Protein AF-A0A9W5AZI8-F1 (afdb_monomer)

pLDDT: mean 74.37, std 13.82, range [39.97, 93.38]

Foldseek 3Di:
DDPPDPQQQPWDWDAPDPFKIWIAHSVRHTQWIWGDDPQKIWIQGPQAKIWIWHDPPPPDIDIDIDDHDDPDPDPDPDPPPPDPPDPPDDPCVVVVVVVVVVVVVVVVVVVVVVVVVVVVVVVVVVVVD

Mean predicted aligned error: 20.24 Å

Secondary structure (DSSP, 8-state):
--------PPPEEEEEETTEEEEE-TTS-EEEEEEEETTEEEEEETTS-EEEEEE-SSS-EEEEEEPPPP-PPP----PPPP----------HHHHHHHHHHHHHHHHHHHHHHHHHHHHHHHHHHTT-

Radius of gyration: 36.78 Å; Cα contacts (8 Å, |Δi|>4): 132; chains: 1; bounding box: 82×57×98 Å

Sequence (129 aa):
MGEVMPLVRRPKRVKTGPNSYQNYNSKGQQTSTTLKINGGTYTAKRNGGVKQTYNLGNGYSSVTETKPPRKMPKPKKFKPPKTVRLSKGGKSGDADLLALIAWIFAALFFVVRGLFLGLAYVIRKIAKK

Solvent-accessible surface area (backbone atoms only — not comparable to full-atom values): 7804 Å² total; per-residue (Å²): 136,84,81,76,70,79,76,78,42,64,66,42,78,44,79,78,49,101,48,28,34,39,33,24,40,47,82,71,45,73,48,33,37,38,38,55,55,96,76,24,41,37,34,40,35,69,83,52,28,41,37,38,38,33,65,70,87,76,86,48,67,53,72,50,69,46,74,37,80,74,76,74,78,74,80,68,81,79,70,80,73,80,82,74,81,74,75,92,76,75,84,58,66,68,62,54,51,52,52,52,53,52,50,52,55,54,53,52,50,52,52,52,51,50,50,52,52,51,51,52,49,51,53,55,56,57,77,73,109

Structure (mmCIF, N/CA/C/O backbone):
data_AF-A0A9W5AZI8-F1
#
_entry.id   AF-A0A9W5AZI8-F1
#
loop_
_atom_site.group_PDB
_atom_site.id
_atom_site.type_symbol
_atom_site.label_atom_id
_atom_site.label_alt_id
_atom_site.label_comp_id
_atom_site.label_asym_id
_atom_site.label_entity_id
_atom_site.label_seq_id
_atom_site.pdbx_PDB_ins_code
_atom_site.Cartn_x
_atom_site.Cartn_y
_atom_site.Cartn_z
_atom_site.occupancy
_atom_site.B_iso_or_equiv
_atom_site.auth_seq_id
_atom_site.auth_comp_id
_atom_site.auth_asym_id
_atom_site.auth_atom_id
_atom_site.pdbx_PDB_model_num
ATOM 1 N N . MET A 1 1 ? 4.748 23.615 -48.171 1.00 39.97 1 MET A N 1
ATOM 2 C CA . MET A 1 1 ? 4.966 22.285 -47.565 1.00 39.97 1 MET A CA 1
ATOM 3 C C . MET A 1 1 ? 5.790 22.492 -46.305 1.00 39.97 1 MET A C 1
ATOM 5 O O . MET A 1 1 ? 6.978 22.750 -46.407 1.00 39.97 1 MET A O 1
ATOM 9 N N . GLY A 1 2 ? 5.141 22.544 -45.139 1.00 44.56 2 GLY A N 1
ATOM 10 C CA . GLY A 1 2 ? 5.831 22.706 -43.859 1.00 44.56 2 GLY A CA 1
ATOM 11 C C . GLY A 1 2 ? 6.190 21.333 -43.319 1.00 44.56 2 GLY A C 1
ATOM 12 O O . GLY A 1 2 ? 5.317 20.628 -42.818 1.00 44.56 2 GLY A O 1
ATOM 13 N N . GLU A 1 3 ? 7.445 20.933 -43.476 1.00 44.97 3 GLU A N 1
ATOM 14 C CA . GLU A 1 3 ? 7.955 19.697 -42.899 1.00 44.97 3 GLU A CA 1
ATOM 15 C C . GLU A 1 3 ? 8.010 19.877 -41.375 1.00 44.97 3 GLU A C 1
ATOM 17 O O . GLU A 1 3 ? 8.887 20.546 -40.827 1.00 44.97 3 GLU A O 1
ATOM 22 N N . VAL A 1 4 ? 7.006 19.347 -40.671 1.00 53.22 4 VAL A N 1
ATOM 23 C CA . VAL A 1 4 ? 7.021 19.271 -39.209 1.00 53.22 4 VAL A CA 1
ATOM 24 C C . VAL A 1 4 ? 8.075 18.233 -38.855 1.00 53.22 4 VAL A C 1
ATOM 26 O O . VAL A 1 4 ? 7.773 17.045 -38.749 1.00 53.22 4 VAL A O 1
ATOM 29 N N . MET A 1 5 ? 9.329 18.670 -38.715 1.00 55.22 5 MET A N 1
ATOM 30 C CA . MET A 1 5 ? 10.386 17.827 -38.171 1.00 55.22 5 MET A CA 1
ATOM 31 C C . MET A 1 5 ? 9.848 17.196 -36.881 1.00 55.22 5 MET A C 1
ATOM 33 O O . MET A 1 5 ? 9.424 17.939 -35.983 1.00 55.22 5 MET A O 1
ATOM 37 N N . PRO A 1 6 ? 9.807 15.855 -36.755 1.00 56.03 6 PRO A N 1
ATOM 38 C CA . PRO A 1 6 ? 9.409 15.243 -35.506 1.00 56.03 6 PRO A CA 1
ATOM 39 C C . PRO A 1 6 ? 10.417 15.724 -34.473 1.00 56.03 6 PRO A C 1
ATOM 41 O O . PRO A 1 6 ? 11.594 15.378 -34.530 1.00 56.03 6 PRO A O 1
ATOM 44 N N . LEU A 1 7 ? 9.972 16.582 -33.557 1.00 58.62 7 LEU A N 1
ATOM 45 C CA . LEU A 1 7 ? 10.788 17.057 -32.456 1.00 58.62 7 LEU A CA 1
ATOM 46 C C . LEU A 1 7 ? 11.103 15.829 -31.597 1.00 58.62 7 LEU A C 1
ATOM 48 O O . LEU A 1 7 ? 10.339 15.474 -30.698 1.00 58.62 7 LEU A O 1
ATOM 52 N N . VAL A 1 8 ? 12.200 15.137 -31.915 1.00 52.44 8 VAL A N 1
ATOM 53 C CA . VAL A 1 8 ? 12.732 14.020 -31.139 1.00 52.44 8 VAL A CA 1
ATOM 54 C C . VAL A 1 8 ? 13.229 14.631 -29.838 1.00 52.44 8 VAL A C 1
ATOM 56 O O . VAL A 1 8 ? 14.397 14.989 -29.688 1.00 52.44 8 VAL A O 1
ATOM 59 N N . ARG A 1 9 ? 12.316 14.841 -28.886 1.00 65.19 9 ARG A N 1
ATOM 60 C CA . ARG A 1 9 ? 12.695 15.343 -27.570 1.00 65.19 9 ARG A CA 1
ATOM 61 C C . ARG A 1 9 ? 13.600 14.277 -26.968 1.00 65.19 9 ARG A C 1
ATOM 63 O O . ARG A 1 9 ? 13.283 13.094 -27.000 1.00 65.19 9 ARG A O 1
ATOM 70 N N . ARG A 1 10 ? 14.766 14.651 -26.459 1.00 76.38 10 ARG A N 1
ATOM 71 C CA . ARG A 1 10 ? 15.602 13.699 -25.719 1.00 76.38 10 ARG A CA 1
ATOM 72 C C . ARG A 1 10 ? 14.923 13.385 -24.381 1.00 76.38 10 ARG A C 1
ATOM 74 O O . ARG A 1 10 ? 14.168 14.228 -23.884 1.00 76.38 10 ARG A O 1
ATOM 81 N N . PRO A 1 11 ? 15.160 12.202 -23.785 1.00 82.75 11 PRO A N 1
ATOM 82 C CA . PRO A 1 11 ? 14.767 11.960 -22.405 1.00 82.75 11 PRO A CA 1
ATOM 83 C C . PRO A 1 11 ? 15.252 13.117 -21.527 1.00 82.75 11 PRO A C 1
ATOM 85 O O . PRO A 1 11 ? 16.416 13.511 -21.600 1.00 82.75 11 PRO A O 1
ATOM 88 N N . LYS A 1 12 ? 14.347 13.698 -20.740 1.00 86.06 12 LYS A N 1
ATOM 89 C CA . LYS A 1 12 ? 14.626 14.891 -19.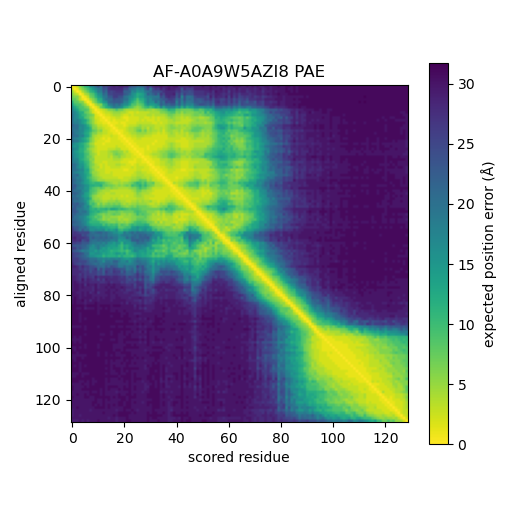934 1.00 86.06 12 LYS A CA 1
ATOM 90 C C . LYS A 1 12 ? 14.477 14.547 -18.465 1.00 86.06 12 LYS A C 1
ATOM 92 O O . LYS A 1 12 ? 13.498 13.920 -18.068 1.00 86.06 12 LYS A O 1
ATOM 97 N N . ARG A 1 13 ? 15.423 15.000 -17.651 1.00 88.38 13 ARG A N 1
ATOM 98 C CA . ARG A 1 13 ? 15.329 14.951 -16.193 1.00 88.38 13 ARG A CA 1
ATOM 99 C C . ARG A 1 13 ? 15.115 16.364 -15.671 1.00 88.38 13 ARG A C 1
ATOM 101 O O . ARG A 1 13 ? 15.870 17.269 -16.007 1.00 88.38 13 ARG A O 1
ATOM 108 N N . VAL A 1 14 ? 14.071 16.547 -14.875 1.00 88.88 14 VAL A N 1
ATOM 109 C CA . VAL A 1 14 ? 13.687 17.832 -14.286 1.00 88.88 14 VAL A CA 1
ATOM 110 C C . VAL A 1 14 ? 13.823 17.718 -12.777 1.00 88.88 14 VAL A C 1
ATOM 112 O O . VAL A 1 14 ? 13.334 16.757 -12.188 1.00 88.88 14 VAL A O 1
ATOM 115 N N . LYS A 1 15 ? 14.508 18.672 -12.147 1.00 89.56 15 LYS A N 1
ATOM 116 C CA . LYS A 1 15 ? 14.582 18.765 -10.687 1.00 89.56 15 LYS A CA 1
ATOM 117 C C . LYS A 1 15 ? 13.275 19.372 -10.174 1.00 89.56 15 LYS A C 1
ATOM 119 O O . LYS A 1 15 ? 12.883 20.436 -10.634 1.00 89.56 15 LYS A O 1
ATOM 124 N N . THR A 1 16 ? 12.609 18.691 -9.249 1.00 87.75 16 THR A N 1
ATOM 125 C CA . THR A 1 16 ? 11.317 19.109 -8.671 1.00 87.75 16 THR A CA 1
ATOM 126 C C . THR A 1 16 ? 11.404 19.453 -7.189 1.00 87.75 16 THR A C 1
ATOM 128 O O . THR A 1 16 ? 10.441 19.934 -6.611 1.00 87.75 16 THR A O 1
ATOM 131 N N . GLY A 1 17 ? 12.555 19.216 -6.563 1.00 87.12 17 GLY A N 1
ATOM 132 C CA . GLY A 1 17 ? 12.829 19.600 -5.184 1.00 87.12 17 GLY A CA 1
ATOM 133 C C . GLY A 1 17 ? 14.308 19.417 -4.847 1.00 87.12 17 GLY A C 1
ATOM 134 O O . GLY A 1 17 ? 15.075 18.981 -5.712 1.00 87.12 17 GLY A O 1
ATOM 135 N N . PRO A 1 18 ? 14.726 19.701 -3.600 1.00 85.81 18 PRO A N 1
ATOM 136 C CA . PRO A 1 18 ? 16.126 19.620 -3.176 1.00 85.81 18 PRO A CA 1
ATOM 137 C C . PRO A 1 18 ? 16.779 18.285 -3.553 1.00 85.81 18 PRO A C 1
ATOM 139 O O . PRO A 1 18 ? 17.860 18.269 -4.140 1.00 85.81 18 PRO A O 1
ATOM 142 N N . ASN A 1 19 ? 16.038 17.190 -3.356 1.00 87.12 19 ASN A N 1
ATOM 143 C CA . ASN A 1 19 ? 16.466 15.819 -3.620 1.00 87.12 19 ASN A CA 1
ATOM 144 C C . ASN A 1 19 ? 15.494 15.032 -4.515 1.00 87.12 19 ASN A C 1
ATOM 146 O O . ASN A 1 19 ? 15.511 13.801 -4.512 1.00 87.12 19 ASN A O 1
ATOM 150 N N . SER A 1 20 ? 14.633 15.726 -5.262 1.00 88.62 20 SER A N 1
ATOM 151 C CA . SER A 1 20 ? 13.574 15.116 -6.071 1.00 88.62 20 SER A CA 1
ATOM 152 C C . SER A 1 20 ? 13.763 15.435 -7.549 1.00 88.62 20 SER A C 1
ATOM 154 O O . SER A 1 20 ? 14.044 16.580 -7.915 1.00 88.62 20 SER A O 1
ATOM 156 N N . TYR A 1 21 ? 13.609 14.423 -8.399 1.00 90.56 21 TYR A N 1
ATOM 157 C CA . TYR A 1 21 ? 13.670 14.563 -9.849 1.00 90.56 21 TYR A CA 1
ATOM 158 C C . TYR A 1 21 ? 12.550 13.782 -10.518 1.00 90.56 21 TYR A C 1
ATOM 160 O O . TYR A 1 21 ? 12.226 12.667 -10.117 1.00 90.56 21 TYR A O 1
ATOM 168 N N . GLN A 1 22 ? 12.029 14.332 -11.603 1.00 91.44 22 GLN A N 1
ATOM 169 C CA . GLN A 1 22 ? 11.122 13.657 -12.515 1.00 91.44 22 GLN A CA 1
ATOM 170 C C . GLN A 1 22 ? 11.845 13.368 -13.827 1.00 91.44 22 GLN A C 1
ATOM 172 O O . GLN A 1 22 ? 12.488 14.244 -14.408 1.00 91.44 22 GLN A O 1
ATOM 177 N N . ASN A 1 23 ? 11.737 12.132 -14.299 1.00 89.44 23 ASN A N 1
ATOM 178 C CA . ASN A 1 23 ? 12.290 11.698 -15.573 1.00 89.44 23 ASN A CA 1
ATOM 179 C C . ASN A 1 23 ? 11.170 11.595 -16.603 1.00 89.44 23 ASN A C 1
ATOM 181 O O . ASN A 1 23 ? 10.096 11.065 -16.315 1.00 89.44 23 ASN A O 1
ATOM 185 N N . TYR A 1 24 ? 11.449 12.062 -17.811 1.00 86.69 24 TYR A N 1
ATOM 186 C CA . TYR A 1 24 ? 10.528 12.107 -18.934 1.00 86.69 24 TYR A CA 1
ATOM 187 C C . TYR A 1 24 ? 11.133 11.374 -20.129 1.00 86.69 24 TYR A C 1
ATOM 189 O O . TYR A 1 24 ? 12.339 11.449 -20.364 1.00 86.69 24 TYR A O 1
ATOM 197 N N . ASN A 1 25 ? 10.303 10.665 -20.893 1.00 87.19 25 ASN A N 1
ATOM 198 C CA . ASN A 1 25 ? 10.726 10.052 -22.151 1.00 87.19 25 ASN A CA 1
ATOM 199 C C . ASN A 1 25 ? 10.804 11.085 -23.287 1.00 87.19 25 ASN A C 1
ATOM 201 O O . ASN A 1 25 ? 10.445 12.253 -23.133 1.00 87.19 25 ASN A O 1
ATOM 205 N N . SER A 1 26 ? 11.209 10.616 -24.465 1.00 84.25 26 SER A N 1
ATOM 206 C CA . SER A 1 26 ? 11.273 11.419 -25.687 1.00 84.25 26 SER A CA 1
ATOM 207 C C . SER A 1 26 ? 9.927 11.927 -26.207 1.00 84.25 26 SER A C 1
ATOM 209 O O . SER A 1 26 ? 9.871 12.760 -27.105 1.00 84.25 26 SER A O 1
ATOM 211 N N . LYS A 1 27 ? 8.822 11.457 -25.626 1.00 82.12 27 LYS A N 1
ATOM 212 C CA . LYS A 1 27 ? 7.459 11.916 -25.916 1.00 82.12 27 LYS A CA 1
ATOM 213 C C . LYS A 1 27 ? 6.962 12.932 -24.880 1.00 82.12 27 LYS A C 1
ATOM 215 O O . LYS A 1 27 ? 5.794 13.296 -24.899 1.00 82.12 27 LYS A O 1
ATOM 220 N N . GLY A 1 28 ? 7.819 13.367 -23.948 1.00 76.94 28 GLY A N 1
ATOM 221 C CA . GLY A 1 28 ? 7.450 14.286 -22.867 1.00 76.94 28 GLY A CA 1
ATOM 222 C C . GLY A 1 28 ? 6.561 13.662 -21.788 1.00 76.94 28 GLY A C 1
ATOM 223 O O . GLY A 1 28 ? 6.001 14.378 -20.968 1.00 76.94 28 GLY A O 1
ATOM 224 N N . GLN A 1 29 ? 6.421 12.337 -21.761 1.00 84.69 29 GLN A N 1
ATOM 225 C CA . GLN A 1 29 ? 5.657 11.638 -20.734 1.00 84.69 29 GLN A CA 1
ATOM 226 C C . GLN A 1 29 ? 6.561 11.326 -19.545 1.00 84.69 29 GLN A C 1
ATOM 228 O O . GLN A 1 29 ? 7.639 10.755 -19.721 1.00 84.69 29 GLN A O 1
ATOM 233 N N . GLN A 1 30 ? 6.101 11.639 -18.334 1.00 85.88 30 GLN A N 1
ATOM 234 C CA . GLN A 1 30 ? 6.798 11.250 -17.110 1.00 85.88 30 GLN A CA 1
ATOM 235 C C . GLN A 1 30 ? 6.895 9.720 -17.039 1.00 85.88 30 GLN A C 1
ATOM 237 O O . GLN A 1 30 ? 5.896 9.024 -17.225 1.00 85.88 30 GLN A O 1
ATOM 242 N N . THR A 1 31 ? 8.092 9.192 -16.795 1.00 85.06 31 THR A N 1
ATOM 243 C CA . THR A 1 31 ? 8.375 7.752 -16.688 1.00 85.06 31 THR A CA 1
ATOM 244 C C . THR A 1 31 ? 8.649 7.330 -15.255 1.00 85.06 31 THR A C 1
ATOM 246 O O . THR A 1 31 ? 8.295 6.217 -14.861 1.00 85.06 31 THR A O 1
ATOM 249 N N . SER A 1 32 ? 9.274 8.200 -14.464 1.00 87.38 32 SER A N 1
ATOM 250 C CA . SER A 1 32 ? 9.594 7.928 -13.067 1.00 87.38 32 SER A CA 1
ATOM 251 C C . SER A 1 32 ? 9.852 9.204 -12.278 1.00 87.38 32 SER A C 1
ATOM 253 O O . SER A 1 32 ? 10.192 10.241 -12.848 1.00 87.38 32 SER A O 1
ATOM 255 N N . THR A 1 33 ? 9.731 9.098 -10.963 1.00 89.38 33 THR A N 1
ATOM 256 C CA . THR A 1 33 ? 10.155 10.115 -10.003 1.00 89.38 33 THR A CA 1
ATOM 257 C C . THR A 1 33 ? 11.193 9.496 -9.084 1.00 89.38 33 THR A C 1
ATOM 259 O O . THR A 1 33 ? 10.968 8.415 -8.545 1.00 89.38 33 THR A O 1
ATOM 262 N N . THR A 1 34 ? 12.328 10.162 -8.907 1.00 89.56 34 THR A N 1
ATOM 263 C CA . THR A 1 34 ? 13.388 9.752 -7.983 1.00 89.56 34 THR A CA 1
ATOM 264 C C . THR A 1 34 ? 13.480 10.728 -6.825 1.00 89.56 34 THR A C 1
ATOM 266 O O . THR A 1 34 ? 13.505 11.934 -7.059 1.00 89.56 34 THR A O 1
ATOM 269 N N . LEU A 1 35 ? 13.599 10.219 -5.607 1.00 88.25 35 LEU A N 1
ATOM 270 C CA . LEU A 1 35 ? 13.700 10.982 -4.373 1.00 88.25 35 LEU A CA 1
ATOM 271 C C . LEU A 1 35 ? 14.865 10.439 -3.543 1.00 88.25 35 LEU A C 1
ATOM 273 O O . LEU A 1 35 ? 14.926 9.238 -3.290 1.00 88.25 35 LEU A O 1
ATOM 277 N N . LYS A 1 36 ? 15.801 11.299 -3.138 1.00 86.12 36 LYS A N 1
ATOM 278 C CA . LYS A 1 36 ? 16.921 10.921 -2.265 1.00 86.12 36 LYS A CA 1
ATOM 279 C C . LYS A 1 36 ? 16.663 11.376 -0.828 1.00 86.12 36 LYS A C 1
ATOM 281 O O . LYS A 1 36 ? 16.555 12.573 -0.579 1.00 86.12 36 LYS A O 1
ATOM 286 N N . ILE A 1 37 ? 16.548 10.435 0.105 1.00 82.06 37 ILE A N 1
ATOM 287 C CA . ILE A 1 37 ? 16.290 10.698 1.532 1.00 82.06 37 ILE A CA 1
ATOM 288 C C . ILE A 1 37 ? 17.112 9.706 2.362 1.00 82.06 37 ILE A C 1
ATOM 290 O O . ILE A 1 37 ? 17.160 8.528 2.019 1.00 82.06 37 ILE A O 1
ATOM 294 N N . ASN A 1 38 ? 17.747 10.180 3.442 1.00 79.25 38 ASN A N 1
ATOM 295 C CA . ASN A 1 38 ? 18.470 9.365 4.434 1.00 79.25 38 ASN A CA 1
ATOM 296 C C . ASN A 1 38 ? 19.479 8.370 3.822 1.00 79.25 38 ASN A C 1
ATOM 298 O O . ASN A 1 38 ? 19.490 7.194 4.167 1.00 79.25 38 ASN A O 1
ATOM 302 N N . GLY A 1 39 ? 20.282 8.813 2.845 1.00 76.31 39 GLY A N 1
ATOM 303 C CA . GLY A 1 39 ? 21.262 7.953 2.157 1.00 76.31 39 GLY A CA 1
ATOM 304 C C . GLY A 1 39 ? 20.662 6.926 1.182 1.00 76.31 39 GLY A C 1
ATOM 305 O O . GLY A 1 39 ? 21.402 6.207 0.510 1.00 76.31 39 GLY A O 1
ATOM 306 N N . GLY A 1 40 ? 19.332 6.879 1.057 1.00 80.44 40 GLY A N 1
ATOM 307 C CA . GLY A 1 40 ? 18.596 6.043 0.116 1.00 80.44 40 GLY A CA 1
ATOM 308 C C . GLY A 1 40 ? 18.096 6.805 -1.113 1.00 80.44 40 GLY A C 1
ATOM 309 O O . GLY A 1 40 ? 17.851 8.011 -1.081 1.00 80.44 40 GLY A O 1
ATOM 310 N N . THR A 1 41 ? 17.920 6.084 -2.217 1.00 86.19 41 THR A N 1
ATOM 311 C CA . THR A 1 41 ? 17.286 6.539 -3.456 1.00 86.19 41 THR A CA 1
ATOM 312 C C . THR A 1 41 ? 15.986 5.773 -3.669 1.00 86.19 41 THR A C 1
ATOM 314 O O . THR A 1 41 ? 15.983 4.565 -3.878 1.00 86.19 41 THR A O 1
ATOM 317 N N . TYR A 1 42 ? 14.872 6.491 -3.668 1.00 83.50 42 TYR A N 1
ATOM 318 C CA . TYR A 1 42 ? 13.534 5.976 -3.919 1.00 83.50 42 TYR A CA 1
ATOM 319 C C . TYR A 1 42 ? 13.135 6.332 -5.347 1.00 83.50 42 TYR A C 1
ATOM 321 O O . TYR A 1 42 ? 13.121 7.501 -5.709 1.00 83.50 42 TYR A O 1
ATOM 329 N N . THR A 1 43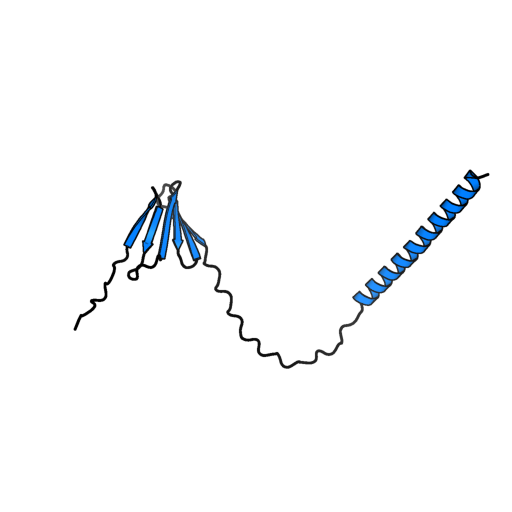 ? 12.807 5.347 -6.172 1.00 85.00 43 THR A N 1
ATOM 330 C CA . THR A 1 43 ? 12.395 5.529 -7.567 1.00 85.00 43 THR 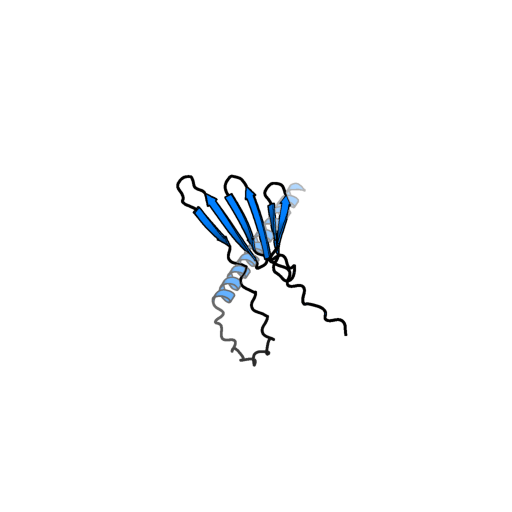A CA 1
ATOM 331 C C . THR A 1 43 ? 10.994 4.974 -7.761 1.00 85.00 43 THR A C 1
ATOM 333 O O . THR A 1 43 ? 10.805 3.762 -7.812 1.00 85.00 43 THR A O 1
ATOM 336 N N . ALA A 1 44 ? 10.006 5.848 -7.919 1.00 82.25 44 ALA A N 1
ATOM 337 C CA . ALA A 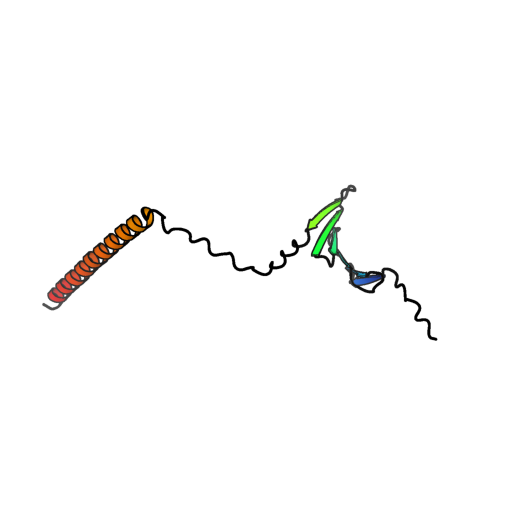1 44 ? 8.651 5.471 -8.298 1.00 82.25 44 ALA A CA 1
ATOM 338 C C . ALA A 1 44 ? 8.526 5.489 -9.826 1.00 82.25 44 ALA A C 1
ATOM 340 O O . ALA A 1 44 ? 8.628 6.544 -10.451 1.00 82.25 44 ALA A O 1
ATOM 341 N N . LYS A 1 45 ? 8.320 4.330 -10.455 1.00 83.00 45 LYS A N 1
ATOM 342 C CA . LYS A 1 45 ? 8.035 4.223 -11.893 1.00 83.00 45 LYS A CA 1
ATOM 343 C C . LYS A 1 45 ? 6.547 4.474 -12.128 1.00 83.00 45 LYS A C 1
ATOM 345 O O . LYS A 1 45 ? 5.708 3.929 -11.418 1.00 83.00 45 LYS A O 1
ATOM 350 N N . ARG A 1 46 ? 6.202 5.197 -13.198 1.00 76.31 46 ARG A N 1
ATOM 351 C CA . ARG A 1 46 ? 4.802 5.438 -13.598 1.00 76.31 46 ARG A CA 1
ATOM 352 C C . ARG A 1 46 ? 4.014 4.143 -13.830 1.00 76.31 46 ARG A C 1
ATOM 354 O O . ARG A 1 46 ? 2.808 4.116 -13.636 1.00 76.31 46 ARG A O 1
ATOM 361 N N . ASN A 1 47 ? 4.705 3.058 -14.180 1.00 76.19 47 ASN A N 1
ATOM 362 C CA . ASN A 1 47 ? 4.106 1.737 -14.376 1.00 76.19 47 ASN A CA 1
ATOM 363 C C . ASN A 1 47 ? 3.782 0.999 -13.061 1.00 76.19 47 ASN A C 1
ATOM 365 O O . ASN A 1 47 ? 3.466 -0.183 -13.116 1.00 76.19 47 ASN A O 1
ATOM 369 N N . GLY A 1 48 ? 3.864 1.665 -11.902 1.00 66.12 48 GLY A N 1
ATOM 370 C CA . GLY A 1 48 ? 3.383 1.156 -10.613 1.00 66.12 48 GLY A CA 1
ATOM 371 C C . GLY A 1 48 ? 4.422 0.434 -9.756 1.00 66.12 48 GLY A C 1
ATOM 372 O O . GLY A 1 48 ? 4.066 -0.091 -8.711 1.00 66.12 48 GLY A O 1
ATOM 373 N N . GLY A 1 49 ? 5.689 0.388 -10.176 1.00 75.88 49 GLY A N 1
ATOM 374 C CA . GLY A 1 49 ? 6.760 -0.201 -9.370 1.00 75.88 49 GLY A CA 1
ATOM 375 C C . GLY A 1 49 ? 7.538 0.861 -8.601 1.00 75.88 49 GLY A C 1
ATOM 376 O O . GLY A 1 49 ? 7.996 1.831 -9.210 1.00 75.88 49 GLY A O 1
ATOM 377 N N . VAL A 1 50 ? 7.736 0.670 -7.297 1.00 76.75 50 VAL A N 1
ATOM 378 C CA . VAL A 1 50 ? 8.646 1.496 -6.491 1.00 76.75 50 VAL A CA 1
ATOM 379 C C . VAL A 1 50 ? 9.909 0.692 -6.204 1.00 76.75 50 VAL A C 1
ATOM 381 O O . VAL A 1 50 ? 9.843 -0.384 -5.616 1.00 76.75 50 VAL A O 1
ATOM 384 N N . LYS A 1 51 ? 11.056 1.222 -6.631 1.00 78.81 51 LYS A N 1
ATOM 385 C CA . LYS A 1 51 ? 12.389 0.692 -6.340 1.00 78.81 51 LYS A CA 1
ATOM 386 C C . LYS A 1 51 ? 13.043 1.555 -5.271 1.00 78.81 51 LYS A C 1
ATOM 388 O O . LYS A 1 51 ? 13.233 2.746 -5.495 1.00 78.81 51 LYS A O 1
ATOM 393 N N . GLN A 1 52 ? 13.405 0.972 -4.143 1.00 80.62 52 GLN A N 1
ATOM 394 C CA . GLN A 1 52 ? 14.195 1.631 -3.106 1.00 80.62 52 GLN A CA 1
ATOM 395 C C . GLN A 1 52 ? 15.620 1.097 -3.174 1.00 80.62 52 GLN A C 1
ATOM 397 O O . GLN A 1 52 ? 15.814 -0.094 -3.397 1.00 80.62 52 GLN A O 1
ATOM 402 N N . THR A 1 53 ? 16.616 1.967 -3.061 1.00 79.81 53 THR A N 1
ATOM 403 C CA . THR A 1 53 ? 18.032 1.594 -3.103 1.00 79.81 53 THR A CA 1
ATOM 404 C C . THR A 1 53 ? 18.775 2.301 -1.984 1.00 79.81 53 THR A C 1
ATOM 406 O O . THR A 1 53 ? 18.822 3.526 -1.988 1.00 79.81 53 THR A O 1
ATOM 409 N N . TYR A 1 54 ? 19.355 1.561 -1.043 1.00 74.69 54 TYR A N 1
ATOM 410 C CA . TYR A 1 54 ? 20.113 2.126 0.082 1.00 74.69 54 TYR A CA 1
ATOM 411 C C . TYR A 1 54 ? 21.578 1.733 -0.009 1.00 74.69 54 TYR A C 1
ATOM 413 O O . TYR A 1 54 ? 21.870 0.560 -0.225 1.00 74.69 54 TYR A O 1
ATOM 421 N N . ASN A 1 55 ? 22.482 2.693 0.190 1.00 68.69 55 ASN A N 1
ATOM 422 C CA . ASN A 1 55 ? 23.910 2.413 0.322 1.00 68.69 55 ASN A CA 1
ATOM 423 C C . ASN A 1 55 ? 24.227 2.046 1.777 1.00 68.69 55 ASN A C 1
ATOM 425 O O . ASN A 1 55 ? 24.059 2.873 2.667 1.00 68.69 55 ASN A O 1
ATOM 429 N N . LEU A 1 56 ? 24.710 0.825 2.009 1.00 70.88 56 LEU A N 1
ATOM 430 C CA . LEU A 1 56 ? 25.005 0.276 3.342 1.00 70.88 56 LEU A CA 1
ATOM 431 C C . LEU A 1 56 ? 26.463 0.522 3.790 1.00 70.88 56 LEU A C 1
ATOM 433 O O . LEU A 1 56 ? 27.035 -0.282 4.515 1.00 70.88 56 LEU A O 1
ATOM 437 N N . GLY A 1 57 ? 27.107 1.594 3.319 1.00 60.75 57 GLY A N 1
ATOM 438 C CA . GLY A 1 57 ? 28.476 1.969 3.718 1.00 60.75 57 GLY A CA 1
ATOM 439 C C . GLY A 1 57 ? 29.619 1.171 3.067 1.00 60.75 57 GLY A C 1
ATOM 440 O O . GLY A 1 57 ? 30.671 1.751 2.830 1.00 60.75 57 GLY A O 1
ATOM 441 N N . ASN A 1 58 ? 29.405 -0.090 2.660 1.00 63.62 58 ASN A N 1
ATOM 442 C CA . ASN A 1 58 ? 30.475 -0.986 2.169 1.00 63.62 58 ASN A CA 1
ATOM 443 C C . ASN A 1 58 ? 30.308 -1.432 0.698 1.00 63.62 58 ASN A C 1
ATOM 445 O O . ASN A 1 58 ? 30.666 -2.546 0.332 1.00 63.62 58 ASN A O 1
ATOM 449 N N . GLY A 1 59 ? 29.691 -0.606 -0.150 1.00 58.19 59 GLY A N 1
ATOM 450 C CA . GLY A 1 59 ? 29.429 -0.950 -1.560 1.00 58.19 59 GLY A CA 1
ATOM 451 C C . GLY A 1 59 ? 28.223 -1.873 -1.791 1.00 58.19 59 GLY A C 1
ATOM 452 O O . GLY A 1 59 ? 27.831 -2.095 -2.934 1.00 58.19 59 GLY A O 1
ATOM 453 N N . TYR A 1 60 ? 27.576 -2.353 -0.727 1.00 50.56 60 TYR A N 1
ATOM 454 C CA . TYR A 1 60 ? 26.317 -3.088 -0.821 1.00 50.56 60 TYR A CA 1
ATOM 455 C C . TYR A 1 60 ? 25.137 -2.129 -1.014 1.00 50.56 60 TYR A C 1
ATOM 457 O O . TYR A 1 60 ? 24.953 -1.176 -0.249 1.00 50.56 60 TYR A O 1
ATOM 465 N N . SER A 1 61 ? 24.316 -2.408 -2.029 1.00 65.25 61 SER A N 1
ATOM 466 C CA . SER A 1 61 ? 23.053 -1.714 -2.274 1.00 65.25 61 SER A CA 1
ATOM 467 C C . SER A 1 61 ? 21.876 -2.646 -1.990 1.00 65.25 61 SER A C 1
ATOM 469 O O . SER A 1 61 ? 21.669 -3.614 -2.718 1.00 65.25 61 SER A O 1
ATOM 471 N N . SER A 1 62 ? 21.077 -2.352 -0.959 1.00 59.50 62 SER A N 1
ATOM 472 C CA . SER A 1 62 ? 19.807 -3.063 -0.748 1.00 59.50 62 SER A CA 1
ATOM 473 C C . SER A 1 62 ? 18.773 -2.540 -1.736 1.00 59.50 62 SER A C 1
ATOM 475 O O . SER A 1 62 ? 18.545 -1.330 -1.789 1.00 59.50 62 SER A O 1
ATOM 477 N N . VAL A 1 63 ? 18.179 -3.434 -2.534 1.00 69.56 63 VAL A N 1
ATOM 478 C CA . VAL A 1 63 ? 17.176 -3.096 -3.547 1.00 69.56 63 VAL A CA 1
ATOM 479 C C . VAL A 1 63 ? 15.839 -3.737 -3.195 1.00 69.56 63 VAL A C 1
ATOM 481 O O . VAL A 1 63 ? 15.657 -4.939 -3.368 1.00 69.56 63 VAL A O 1
ATOM 484 N N . THR A 1 64 ? 14.874 -2.918 -2.784 1.00 69.44 64 THR A N 1
ATOM 485 C CA . THR A 1 64 ? 13.487 -3.360 -2.594 1.00 69.44 64 THR A CA 1
ATOM 486 C C . THR A 1 64 ? 12.664 -2.906 -3.792 1.00 69.44 64 THR A C 1
ATOM 488 O O . THR A 1 64 ? 12.438 -1.708 -3.971 1.00 69.44 64 THR A O 1
ATOM 491 N N . GLU A 1 65 ? 12.224 -3.844 -4.634 1.00 68.19 65 GLU A N 1
ATOM 492 C CA . GLU A 1 65 ? 11.303 -3.571 -5.743 1.00 68.19 65 GLU A CA 1
ATOM 493 C C . GLU A 1 65 ? 9.894 -4.049 -5.389 1.00 68.19 65 GLU A C 1
ATOM 495 O O . GLU A 1 65 ? 9.610 -5.244 -5.327 1.00 68.19 65 GLU A O 1
ATOM 500 N N . THR A 1 66 ? 8.977 -3.103 -5.20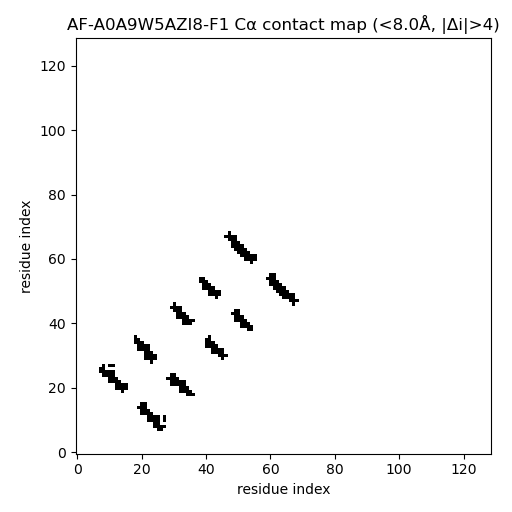3 1.00 68.06 66 THR A N 1
ATOM 501 C CA . THR A 1 66 ? 7.548 -3.421 -5.199 1.00 68.06 66 THR A CA 1
ATOM 502 C C . THR A 1 66 ? 7.124 -3.677 -6.640 1.00 68.06 66 THR A C 1
ATOM 504 O O . THR A 1 66 ? 7.248 -2.812 -7.513 1.00 68.06 66 THR A O 1
ATOM 507 N N . LYS A 1 67 ? 6.673 -4.903 -6.921 1.00 62.69 67 LYS A N 1
ATOM 508 C CA . LYS A 1 67 ? 6.091 -5.235 -8.224 1.00 62.69 67 LYS A CA 1
ATOM 509 C C . LYS A 1 67 ? 4.829 -4.391 -8.425 1.00 62.69 67 LYS A C 1
ATOM 511 O O . LYS A 1 67 ? 4.087 -4.191 -7.463 1.00 62.69 67 LYS A O 1
ATOM 516 N N . PRO A 1 68 ? 4.560 -3.917 -9.654 1.00 60.31 68 PRO A N 1
ATOM 517 C CA . PRO A 1 68 ? 3.310 -3.232 -9.927 1.00 60.31 68 PRO A CA 1
ATOM 518 C C . PRO A 1 68 ? 2.130 -4.151 -9.595 1.00 60.31 68 PRO A C 1
ATOM 520 O O . PRO A 1 68 ? 2.262 -5.374 -9.751 1.00 60.31 68 PRO A O 1
ATOM 523 N N . PRO A 1 69 ? 0.977 -3.601 -9.172 1.00 58.16 69 PRO A N 1
ATOM 524 C CA . PRO A 1 69 ? -0.224 -4.405 -9.016 1.00 58.16 69 PRO A CA 1
ATOM 525 C C . PRO A 1 69 ? -0.456 -5.155 -10.330 1.00 58.16 69 PRO A C 1
ATOM 527 O O . PRO A 1 69 ? -0.480 -4.545 -11.406 1.00 58.16 69 PRO A O 1
ATOM 530 N N . ARG A 1 70 ? -0.541 -6.494 -10.264 1.00 60.38 70 ARG A N 1
ATOM 531 C CA . ARG A 1 70 ? -0.894 -7.326 -11.424 1.00 60.38 70 ARG A CA 1
ATOM 532 C C . ARG A 1 70 ? -2.111 -6.673 -12.069 1.00 60.38 70 ARG A C 1
ATOM 534 O O . ARG A 1 70 ? -3.097 -6.440 -11.372 1.00 60.38 70 ARG A O 1
ATOM 541 N N . LYS A 1 71 ? -2.027 -6.361 -13.371 1.00 56.75 71 LYS A N 1
ATOM 542 C CA . LYS A 1 71 ? -3.176 -5.886 -14.153 1.00 56.75 71 LYS A CA 1
ATOM 543 C C . LYS A 1 71 ? -4.369 -6.746 -13.757 1.00 56.75 71 LYS A C 1
ATOM 545 O O . LYS A 1 71 ? -4.296 -7.965 -13.929 1.00 56.75 71 LYS A O 1
ATOM 550 N N . MET A 1 72 ? -5.410 -6.127 -13.198 1.00 56.25 72 MET A N 1
ATOM 551 C CA . MET A 1 72 ? -6.645 -6.848 -12.920 1.00 56.25 72 MET A CA 1
ATOM 552 C C . MET A 1 72 ? -7.046 -7.547 -14.221 1.00 56.25 72 MET A C 1
ATOM 554 O O . MET A 1 72 ? -7.022 -6.901 -15.280 1.00 56.25 72 MET A O 1
ATOM 558 N N . PRO A 1 73 ? -7.311 -8.864 -14.193 1.00 62.41 73 PRO A N 1
ATOM 559 C CA . PRO A 1 73 ? -7.771 -9.555 -15.381 1.00 62.41 73 PRO A CA 1
ATOM 560 C C . PRO A 1 73 ? -8.989 -8.790 -15.894 1.00 62.41 73 PRO A C 1
ATOM 562 O O . PRO A 1 73 ? -9.939 -8.562 -15.145 1.00 62.41 73 PRO A O 1
ATOM 565 N N . LYS A 1 74 ? -8.929 -8.329 -17.152 1.00 60.00 74 LYS A N 1
ATOM 566 C CA . LYS A 1 74 ? -10.083 -7.701 -17.805 1.00 60.00 74 LYS A CA 1
ATOM 567 C C . LYS A 1 74 ? -11.278 -8.629 -17.572 1.00 60.00 74 LYS A C 1
ATOM 569 O O . LYS A 1 74 ? -11.105 -9.834 -17.795 1.00 60.00 74 LYS A O 1
ATOM 574 N N . PRO A 1 75 ? -12.448 -8.128 -17.140 1.00 58.38 75 PRO A N 1
ATOM 575 C CA . PRO A 1 75 ? -13.614 -8.980 -17.008 1.00 58.38 75 PRO A CA 1
ATOM 576 C C . PRO A 1 75 ? -13.863 -9.590 -18.386 1.00 58.38 75 PRO A C 1
ATOM 578 O O . PRO A 1 75 ? -14.168 -8.887 -19.353 1.00 58.38 75 PRO A O 1
ATOM 581 N N . LYS A 1 76 ? -13.628 -10.901 -18.516 1.00 63.19 76 LYS A N 1
ATOM 582 C CA . LYS A 1 76 ? -14.072 -11.649 -19.690 1.00 63.19 76 LYS A CA 1
ATOM 583 C C . LYS A 1 76 ? -15.569 -11.374 -19.778 1.00 63.19 76 LYS A C 1
ATOM 585 O O . LYS A 1 76 ? -16.254 -11.558 -18.774 1.00 63.19 76 LYS A O 1
ATOM 590 N N . LYS A 1 77 ? -16.064 -10.898 -20.931 1.00 59.44 77 LYS A N 1
ATOM 591 C CA . LYS A 1 77 ? -17.510 -10.782 -21.170 1.00 59.44 77 LYS A CA 1
ATOM 592 C C . LYS A 1 77 ? -18.133 -12.100 -20.723 1.00 59.44 77 LYS A C 1
ATOM 594 O O . LYS A 1 77 ? -17.777 -13.150 -21.260 1.00 59.44 77 LYS A O 1
ATOM 599 N N . PHE A 1 78 ? -18.962 -12.029 -19.688 1.00 58.81 78 PHE A N 1
ATOM 600 C CA . PHE A 1 78 ? -19.619 -13.181 -19.102 1.00 58.81 78 PHE A CA 1
ATOM 601 C C . PHE A 1 78 ? -20.503 -13.778 -20.195 1.00 58.81 78 PHE A C 1
ATOM 603 O O . PHE A 1 78 ? -21.550 -13.230 -20.528 1.00 58.81 78 PHE A O 1
ATOM 610 N N . LYS A 1 79 ? -20.039 -14.855 -20.832 1.00 64.12 79 LYS A N 1
ATOM 611 C CA . LYS A 1 79 ? -20.943 -15.719 -21.581 1.00 64.12 79 LYS A CA 1
ATOM 612 C C . LYS A 1 79 ? -21.767 -16.424 -20.508 1.00 64.12 79 LYS A C 1
ATOM 614 O O . LYS A 1 79 ? -21.143 -17.061 -19.655 1.00 64.12 79 LYS A O 1
ATOM 619 N N . PRO A 1 80 ? -23.102 -16.278 -20.491 1.00 63.28 80 PRO A N 1
ATOM 620 C CA . PRO A 1 80 ? -23.913 -16.949 -19.493 1.00 63.28 80 PRO A CA 1
ATOM 621 C C . PRO A 1 80 ? -23.594 -18.448 -19.560 1.00 63.28 80 PRO A C 1
ATOM 623 O O . PRO A 1 80 ? -23.630 -19.026 -20.654 1.00 63.28 80 PRO A O 1
ATOM 626 N N . PRO A 1 81 ? -23.189 -19.072 -18.442 1.00 56.06 81 PRO A N 1
ATOM 627 C CA . PRO A 1 81 ? -22.939 -20.498 -18.429 1.00 56.06 81 PRO A CA 1
ATOM 628 C C . PRO A 1 81 ? -24.249 -21.195 -18.792 1.00 56.06 81 PRO A C 1
ATOM 630 O O . PRO A 1 81 ? -25.296 -20.888 -18.220 1.00 56.06 81 PRO A O 1
ATOM 633 N N . LYS A 1 82 ? -24.197 -22.128 -19.754 1.00 58.66 82 LYS A N 1
ATOM 634 C CA . LYS A 1 82 ? -25.290 -23.085 -19.952 1.00 58.66 82 LYS A CA 1
ATOM 635 C C . LYS A 1 82 ? -25.580 -23.685 -18.583 1.00 58.66 82 LYS A C 1
ATOM 637 O O . LYS A 1 82 ? -24.688 -24.261 -17.963 1.00 58.66 82 LYS A O 1
ATOM 642 N N . THR A 1 83 ? -26.799 -23.480 -18.106 1.00 56.06 83 THR A N 1
ATOM 643 C CA . THR A 1 83 ? -27.263 -23.944 -16.805 1.00 56.06 83 THR A CA 1
ATOM 644 C C . THR A 1 83 ? -27.170 -25.461 -16.767 1.00 56.06 83 THR A C 1
ATOM 646 O O . THR A 1 83 ? -28.052 -26.160 -17.265 1.00 56.06 83 THR A O 1
ATOM 649 N N . VAL A 1 84 ? -26.090 -25.980 -16.194 1.00 61.06 84 VAL A N 1
ATOM 650 C CA . VAL A 1 84 ? -26.035 -27.370 -15.761 1.00 61.06 84 VAL A CA 1
ATOM 651 C C . VAL A 1 84 ? -26.872 -27.419 -14.492 1.00 61.06 84 VAL A C 1
ATOM 653 O O . VAL A 1 84 ? -26.501 -26.836 -13.473 1.00 61.06 84 VAL A O 1
ATOM 656 N N . ARG A 1 85 ? -28.057 -28.031 -14.587 1.00 58.28 85 ARG A N 1
ATOM 657 C CA . ARG A 1 85 ? -28.916 -28.307 -13.432 1.00 58.28 85 ARG A CA 1
ATOM 658 C C . ARG A 1 85 ? -28.125 -29.182 -12.462 1.00 58.28 85 ARG A C 1
ATOM 660 O O . ARG A 1 85 ? -27.984 -30.379 -12.681 1.00 58.28 85 ARG A O 1
ATOM 667 N N . LEU A 1 86 ? -27.608 -28.571 -11.403 1.00 56.66 86 LEU A N 1
ATOM 668 C CA . LEU A 1 86 ? -27.098 -29.296 -10.249 1.00 56.66 86 LEU A CA 1
ATOM 669 C C . LEU A 1 86 ? -28.315 -29.868 -9.525 1.00 56.66 86 LEU A C 1
ATOM 671 O O . LEU A 1 86 ? -29.142 -29.127 -8.989 1.00 56.66 86 LEU A O 1
ATOM 675 N N . SER A 1 87 ? -28.464 -31.190 -9.583 1.00 54.44 87 SER A N 1
ATOM 676 C CA . SER A 1 87 ? -29.458 -31.912 -8.801 1.00 54.44 87 SER A CA 1
ATOM 677 C C . SER A 1 87 ? -29.274 -31.550 -7.327 1.00 54.44 87 SER A C 1
ATOM 679 O O .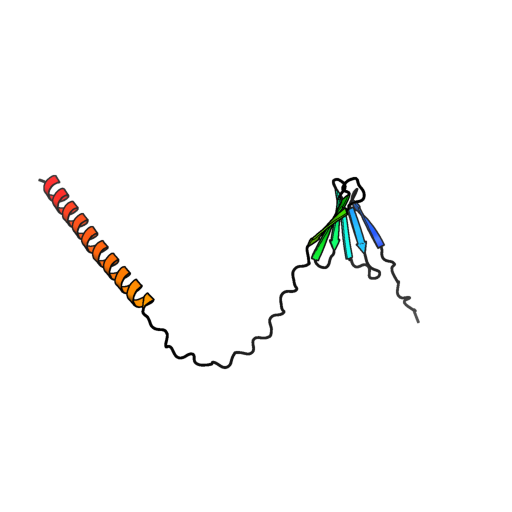 SER A 1 87 ? -28.190 -31.739 -6.771 1.00 54.44 87 SER A O 1
ATOM 681 N N . LYS A 1 88 ? -30.335 -31.033 -6.698 1.00 55.59 88 LYS A N 1
ATOM 682 C CA . LYS A 1 88 ? -30.450 -30.904 -5.242 1.00 55.59 88 LYS A CA 1
ATOM 683 C C . LYS A 1 88 ? -30.352 -32.301 -4.625 1.00 55.59 88 LYS A C 1
ATOM 685 O O . LYS A 1 88 ? -31.342 -33.011 -4.527 1.00 55.59 88 LYS A O 1
ATOM 690 N N . GLY A 1 89 ? -29.143 -32.688 -4.253 1.00 54.50 89 GLY A N 1
ATOM 691 C CA . GLY A 1 89 ? -28.839 -33.937 -3.562 1.00 54.50 89 GLY A CA 1
ATOM 692 C C . GLY A 1 89 ? -27.774 -33.707 -2.496 1.00 54.50 89 GLY A C 1
ATOM 693 O O . GLY A 1 89 ? -26.810 -34.456 -2.419 1.00 54.50 89 GLY A O 1
ATOM 694 N N . GLY A 1 90 ? -27.895 -32.619 -1.732 1.00 49.06 90 GLY A N 1
ATOM 695 C CA . GLY A 1 90 ? -27.063 -32.367 -0.558 1.00 49.06 90 GLY A CA 1
ATOM 696 C C . GLY A 1 90 ? -27.788 -32.886 0.676 1.00 49.06 90 GLY A C 1
ATOM 697 O O . GLY A 1 90 ? -28.840 -32.354 1.020 1.00 49.06 90 GLY A O 1
ATOM 698 N N . LYS A 1 91 ? -27.260 -33.945 1.298 1.00 59.16 91 LYS A N 1
ATOM 699 C CA . LYS A 1 91 ? -27.779 -34.525 2.545 1.00 59.16 91 LYS A CA 1
ATOM 700 C C . LYS A 1 91 ? -27.830 -33.447 3.637 1.00 59.16 91 LYS A C 1
ATOM 702 O O . LYS A 1 91 ? -26.807 -32.856 3.962 1.00 59.16 91 LYS A O 1
ATOM 707 N N . SER A 1 92 ? -29.018 -33.221 4.192 1.00 57.62 92 SER A N 1
ATOM 708 C CA . SER A 1 92 ? -29.387 -32.171 5.155 1.00 57.62 92 SER A CA 1
ATOM 709 C C . SER A 1 92 ? -28.923 -32.413 6.599 1.00 57.62 92 SER A C 1
ATOM 711 O O . SER A 1 92 ? -29.439 -31.777 7.512 1.00 57.62 92 SER A O 1
ATOM 713 N N . GLY A 1 93 ? -27.943 -33.294 6.828 1.00 62.06 93 GLY A N 1
ATOM 714 C CA . GLY A 1 93 ? -27.605 -33.783 8.174 1.00 62.06 93 GLY A CA 1
ATOM 715 C C . GLY A 1 93 ? -27.277 -32.679 9.186 1.00 62.06 93 GLY A C 1
ATOM 716 O O . GLY A 1 93 ? -27.780 -32.703 10.306 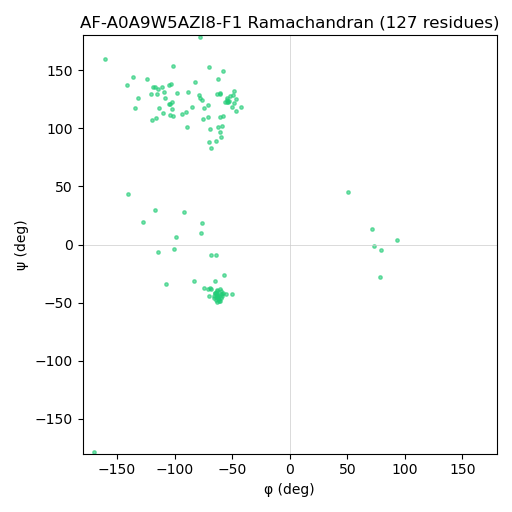1.00 62.06 93 GLY A O 1
ATOM 717 N N . ASP A 1 94 ? -26.507 -31.671 8.776 1.00 61.06 94 ASP A N 1
ATOM 718 C CA . ASP A 1 94 ? -26.072 -30.603 9.687 1.00 61.06 94 ASP A CA 1
ATOM 719 C C . ASP A 1 94 ? -27.132 -29.504 9.862 1.00 61.06 94 ASP A C 1
ATOM 721 O O . ASP A 1 94 ? -27.247 -28.899 10.929 1.00 61.06 94 ASP A O 1
ATOM 725 N N . ALA A 1 95 ? -27.939 -29.255 8.825 1.00 66.62 95 ALA A N 1
ATOM 726 C CA . ALA A 1 95 ? -29.016 -28.269 8.876 1.00 66.62 95 ALA A CA 1
ATOM 727 C C . ALA A 1 95 ? -30.174 -28.748 9.764 1.00 66.62 95 ALA A C 1
ATOM 729 O O . ALA A 1 95 ? -30.726 -27.953 10.526 1.00 66.62 95 ALA A O 1
ATOM 730 N N . ASP A 1 96 ? -30.490 -30.044 9.716 1.00 76.19 96 ASP A N 1
ATOM 731 C CA . ASP A 1 96 ? -31.527 -30.650 10.553 1.00 76.19 96 ASP A CA 1
ATOM 732 C C . ASP A 1 96 ? -31.100 -30.692 12.030 1.00 76.19 96 ASP A C 1
ATOM 734 O O . ASP A 1 96 ? -31.908 -30.406 12.917 1.00 76.19 96 ASP A O 1
ATOM 738 N N . LEU A 1 97 ? -29.814 -30.944 12.313 1.00 79.44 97 LEU A N 1
ATOM 739 C CA . LEU A 1 97 ? -29.275 -30.897 13.676 1.00 79.44 97 LEU A CA 1
ATOM 740 C C . LEU A 1 97 ? -29.313 -29.476 14.260 1.00 79.44 97 LEU A C 1
ATOM 742 O O . LEU A 1 97 ? -29.753 -29.281 15.394 1.00 79.44 97 LEU A O 1
ATOM 746 N N . LEU A 1 98 ? -28.890 -28.469 13.489 1.00 83.94 98 LEU A N 1
ATOM 747 C CA . LEU A 1 98 ? -28.947 -27.069 13.919 1.00 83.94 98 LEU A CA 1
ATOM 748 C C . LEU A 1 98 ? -30.389 -26.596 14.140 1.00 83.94 98 LEU A C 1
ATOM 750 O O . LEU A 1 98 ? -30.655 -25.883 15.109 1.00 83.94 98 LEU A O 1
ATOM 754 N N . ALA A 1 99 ? -31.325 -27.019 13.286 1.00 85.56 99 ALA A N 1
ATOM 755 C CA . ALA A 1 99 ? -32.742 -26.706 13.438 1.00 85.56 99 ALA A CA 1
ATOM 756 C C . ALA A 1 99 ? -33.342 -27.338 14.706 1.00 85.56 99 ALA A C 1
ATOM 758 O O . ALA A 1 99 ? -34.076 -26.666 15.433 1.00 85.56 99 ALA A O 1
ATOM 759 N N . LEU A 1 100 ? -32.983 -28.592 15.011 1.00 89.50 100 LEU A N 1
ATOM 760 C CA . LEU A 1 100 ? -33.399 -29.282 16.234 1.00 89.50 100 LEU A CA 1
ATOM 761 C C . LEU A 1 100 ? -32.882 -28.560 17.487 1.00 89.50 100 LEU A C 1
ATOM 763 O O . LEU A 1 100 ? -33.650 -28.279 18.407 1.00 89.50 100 LEU A O 1
ATOM 767 N N . ILE A 1 101 ? -31.591 -28.214 17.503 1.00 89.25 101 ILE A N 1
ATOM 768 C CA . ILE A 1 101 ? -30.964 -27.492 18.616 1.00 89.25 101 ILE A CA 1
ATOM 769 C C . ILE A 1 101 ? -31.653 -26.136 18.822 1.00 89.25 101 ILE A C 1
ATOM 771 O O . ILE A 1 101 ? -32.015 -25.793 19.948 1.00 89.25 101 ILE A O 1
ATOM 775 N N . ALA A 1 102 ? -31.903 -25.385 17.745 1.00 90.75 102 ALA A N 1
ATOM 776 C CA . ALA A 1 102 ? -32.582 -24.093 17.821 1.00 90.75 102 ALA A CA 1
ATOM 777 C C . ALA A 1 102 ? -33.999 -24.203 18.415 1.00 90.75 102 ALA A C 1
ATOM 779 O O . ALA A 1 102 ? -34.389 -23.369 19.236 1.00 90.75 102 ALA A O 1
ATOM 780 N N . TRP A 1 103 ? -34.752 -25.249 18.058 1.00 92.06 103 TRP A N 1
ATOM 781 C CA . TRP A 1 103 ? -36.08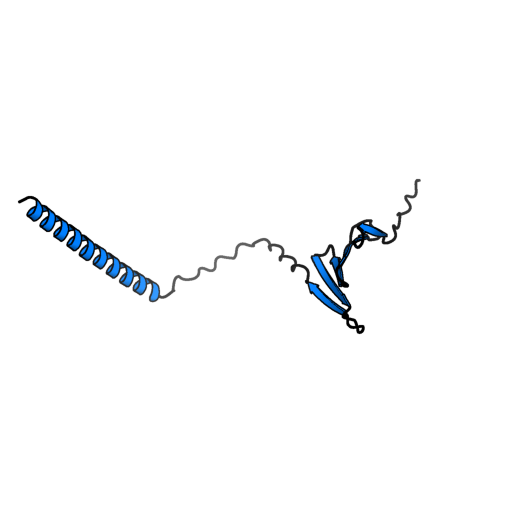7 -25.504 18.607 1.00 92.06 103 TRP A CA 1
ATOM 782 C C . TRP A 1 103 ? -36.065 -25.795 20.111 1.00 92.06 103 TRP A C 1
ATOM 784 O O . TRP A 1 103 ? -36.894 -25.267 20.855 1.00 92.06 103 TRP A O 1
ATOM 794 N N . ILE A 1 104 ? -35.089 -26.579 20.574 1.00 93.12 104 ILE A N 1
ATOM 795 C CA . ILE A 1 104 ? -34.915 -26.894 21.999 1.00 93.12 104 ILE A CA 1
ATOM 796 C C . ILE A 1 104 ? -34.623 -25.620 22.801 1.00 93.12 104 ILE A C 1
ATOM 798 O O . ILE A 1 104 ? -35.260 -25.373 23.828 1.00 93.12 104 ILE A O 1
ATOM 802 N N . PHE A 1 105 ? -33.708 -24.773 22.317 1.00 92.19 105 PHE A N 1
ATOM 803 C CA . PHE A 1 105 ? -33.396 -23.501 22.976 1.00 92.19 105 PHE A CA 1
ATOM 804 C C . PHE A 1 105 ? -34.596 -22.549 23.011 1.00 92.19 105 PHE A C 1
ATOM 806 O O . PHE A 1 105 ? -34.836 -21.907 24.036 1.00 92.19 105 PHE A O 1
ATOM 813 N N . ALA A 1 106 ? -35.381 -22.483 21.933 1.00 92.06 106 ALA A N 1
ATOM 814 C CA . ALA A 1 106 ? -36.595 -21.676 21.901 1.00 92.06 106 ALA A CA 1
ATOM 815 C C . ALA A 1 106 ? -37.619 -22.153 22.946 1.00 92.06 106 ALA A C 1
ATOM 817 O O . ALA A 1 106 ? -38.149 -21.337 23.701 1.00 92.06 106 ALA A O 1
ATOM 818 N N . ALA A 1 107 ? -37.852 -23.465 23.050 1.00 92.50 107 ALA A N 1
ATOM 819 C CA . ALA A 1 107 ? -38.768 -24.032 24.038 1.00 92.50 107 ALA A CA 1
ATOM 820 C C . ALA A 1 107 ? -38.319 -23.736 25.481 1.00 92.50 107 ALA A C 1
ATOM 822 O O . ALA A 1 107 ? -39.113 -23.254 26.292 1.00 92.50 107 ALA A O 1
ATOM 823 N N . LEU A 1 108 ? -37.032 -23.940 25.786 1.00 93.38 108 LEU A N 1
ATOM 824 C CA . LEU A 1 108 ? -36.449 -23.627 27.097 1.00 93.38 108 LEU A CA 1
ATOM 825 C C . LEU A 1 108 ? -36.620 -22.151 27.468 1.00 93.38 108 LEU A C 1
ATOM 827 O O . LEU A 1 108 ? -36.986 -21.837 28.601 1.00 93.38 108 LEU A O 1
ATOM 831 N N . PHE A 1 109 ? -36.416 -21.242 26.513 1.00 91.94 109 PHE A N 1
ATOM 832 C CA . PHE A 1 109 ? -36.590 -19.810 26.741 1.00 91.94 109 PHE A CA 1
ATOM 833 C C . PHE A 1 109 ? -38.021 -19.459 27.174 1.00 91.94 109 PHE A C 1
ATOM 835 O O . PHE A 1 109 ? -38.206 -18.682 28.112 1.00 91.94 109 PHE A O 1
ATOM 842 N N . PHE A 1 110 ? -39.040 -20.054 26.545 1.00 90.25 110 PHE A N 1
ATOM 843 C CA . PHE A 1 110 ? -40.436 -19.818 26.924 1.00 90.25 110 PHE A CA 1
ATOM 844 C C . PHE A 1 110 ? -40.786 -20.390 28.298 1.00 90.25 110 PHE A C 1
ATOM 846 O O . PHE A 1 110 ? -41.496 -19.726 29.053 1.00 90.25 110 PHE A O 1
ATOM 853 N N . VAL A 1 111 ? -40.260 -21.566 28.656 1.00 91.50 111 VAL A N 1
ATOM 854 C CA . VAL A 1 111 ? -40.471 -22.163 29.986 1.00 91.50 111 VAL A CA 1
ATOM 855 C C . VAL A 1 111 ? -39.864 -21.281 31.074 1.00 91.50 111 VAL A C 1
ATOM 857 O O . VAL A 1 111 ? -40.553 -20.922 32.028 1.00 91.50 111 VAL A O 1
ATOM 860 N N . VAL A 1 112 ? -38.606 -20.862 30.906 1.00 91.06 112 VAL A N 1
ATOM 861 C CA . VAL A 1 112 ? -37.926 -19.975 31.862 1.00 91.06 112 VAL A CA 1
ATOM 862 C C . VAL A 1 112 ? -38.673 -18.648 31.969 1.00 91.06 112 VAL A C 1
ATOM 864 O O . VAL A 1 112 ? -39.017 -18.217 33.068 1.00 91.06 112 VAL A O 1
ATOM 867 N N . ARG A 1 113 ? -39.011 -18.020 30.837 1.00 86.88 113 ARG A N 1
ATOM 868 C CA . ARG A 1 113 ? -39.758 -16.756 30.817 1.00 86.88 113 ARG A CA 1
ATOM 869 C C . ARG A 1 113 ? -41.123 -16.878 31.502 1.00 86.88 113 ARG A C 1
ATOM 871 O O . ARG A 1 113 ? -41.495 -15.987 32.263 1.00 86.88 113 ARG A O 1
ATOM 878 N N . GLY A 1 114 ? -41.852 -17.966 31.255 1.00 86.44 114 GLY A N 1
ATOM 879 C CA . GLY A 1 114 ? -43.139 -18.254 31.889 1.00 86.44 114 GLY A CA 1
ATOM 880 C C . GLY A 1 114 ? -43.017 -18.438 33.401 1.00 86.44 114 GLY A C 1
ATOM 881 O O . GLY A 1 114 ? -43.810 -17.866 34.148 1.00 86.44 114 GLY A O 1
ATOM 882 N N . LEU A 1 115 ? -41.981 -19.146 33.860 1.00 88.88 115 LEU A N 1
ATOM 883 C CA . LEU A 1 115 ? -41.698 -19.330 35.283 1.00 88.88 115 LEU A CA 1
ATOM 884 C C . LEU A 1 115 ? -41.376 -17.994 35.970 1.00 88.88 115 LEU A C 1
ATOM 886 O O . LEU A 1 115 ? -41.929 -17.700 37.026 1.00 88.88 115 LEU A O 1
ATOM 890 N N . PHE A 1 116 ? -40.548 -17.150 35.345 1.00 86.94 116 PHE A N 1
ATOM 891 C CA . PHE A 1 116 ? -40.219 -15.815 35.858 1.00 86.94 116 PHE A CA 1
ATOM 892 C C . PHE A 1 116 ? -41.450 -14.905 35.949 1.00 86.94 116 PHE A C 1
ATOM 894 O O . PHE A 1 116 ? -41.640 -14.227 36.958 1.00 86.94 116 PHE A O 1
ATOM 901 N N . LEU A 1 117 ? -42.312 -14.906 34.928 1.00 85.19 117 LEU A N 1
ATOM 902 C CA . LEU A 1 117 ? -43.566 -14.145 34.933 1.00 85.19 117 LEU A CA 1
ATOM 903 C C . LEU A 1 117 ? -44.544 -14.658 36.000 1.00 85.19 117 LEU A C 1
ATOM 905 O O . LEU A 1 117 ? -45.162 -13.853 36.698 1.00 85.19 117 LEU A O 1
ATOM 909 N N . GLY A 1 118 ? -44.658 -15.978 36.161 1.00 83.00 118 GLY A N 1
ATOM 910 C CA . GLY A 1 118 ? -45.485 -16.602 37.193 1.00 83.00 118 GLY A CA 1
ATOM 911 C C . GLY A 1 118 ? -44.997 -16.281 38.606 1.00 83.00 118 GLY A C 1
ATOM 912 O O . GLY A 1 118 ? -45.788 -15.869 39.454 1.00 83.00 118 GLY A O 1
ATOM 913 N N . LEU A 1 119 ? -43.687 -16.379 38.847 1.00 83.62 119 LEU A N 1
ATOM 914 C CA . LEU A 1 119 ? -43.076 -16.033 40.130 1.00 83.62 119 LEU A CA 1
ATOM 915 C C . LEU A 1 119 ? -43.258 -14.542 40.448 1.00 83.62 119 LEU A C 1
ATOM 917 O O . LEU A 1 119 ? -43.672 -14.188 41.551 1.00 83.62 119 LEU A O 1
ATOM 921 N N . ALA A 1 120 ? -43.034 -13.666 39.464 1.00 82.44 120 ALA A N 1
ATOM 922 C CA . ALA A 1 120 ? -43.262 -12.230 39.606 1.00 82.44 120 ALA A CA 1
ATOM 923 C C . ALA A 1 120 ? -44.731 -11.910 39.926 1.00 82.44 120 ALA A C 1
ATOM 925 O O . ALA A 1 120 ? -45.009 -11.036 40.749 1.00 82.44 120 ALA A O 1
ATOM 926 N N . TYR A 1 121 ? -45.679 -12.632 39.323 1.00 85.44 121 TYR A N 1
ATOM 927 C CA . TYR A 1 121 ? -47.102 -12.481 39.619 1.00 85.44 121 TYR A CA 1
ATOM 928 C C . TYR A 1 121 ? -47.443 -12.901 41.057 1.00 85.44 121 TYR A C 1
ATOM 930 O O . TYR A 1 121 ? -48.151 -12.170 41.751 1.00 85.44 121 TYR A O 1
ATOM 938 N N . VAL A 1 122 ? -46.905 -14.030 41.532 1.00 84.06 122 VAL A N 1
ATOM 939 C CA . VAL A 1 122 ? -47.113 -14.508 42.910 1.00 84.06 122 VAL A CA 1
ATOM 940 C C . VAL A 1 122 ? -46.512 -13.540 43.930 1.00 84.06 122 VAL A C 1
ATOM 942 O O . VAL A 1 122 ? -47.213 -13.130 44.854 1.00 84.06 122 VAL A O 1
ATOM 945 N N . ILE A 1 123 ? -45.265 -13.098 43.732 1.00 82.62 123 ILE A N 1
ATOM 946 C CA . ILE A 1 123 ? -44.607 -12.116 44.610 1.00 82.62 123 ILE A CA 1
ATOM 947 C C . ILE A 1 123 ? -45.414 -10.813 44.651 1.00 82.62 123 ILE A C 1
ATOM 949 O O . ILE A 1 123 ? -45.686 -10.283 45.726 1.00 82.62 123 ILE A O 1
ATOM 953 N N . ARG A 1 124 ? -45.883 -10.325 43.496 1.00 79.25 124 ARG A N 1
ATOM 954 C CA . ARG A 1 124 ? -46.713 -9.113 43.416 1.00 79.25 124 ARG A CA 1
ATOM 955 C C . ARG A 1 124 ? -48.069 -9.273 44.107 1.00 79.25 124 ARG A C 1
ATOM 957 O O . ARG A 1 124 ? -48.607 -8.287 44.603 1.00 79.25 124 ARG A O 1
ATOM 964 N N . LYS A 1 125 ? -48.640 -10.481 44.120 1.00 80.00 125 LYS A N 1
ATOM 965 C CA . LYS A 1 125 ? -49.902 -10.783 44.810 1.00 80.00 125 LYS A CA 1
ATOM 966 C C . LYS A 1 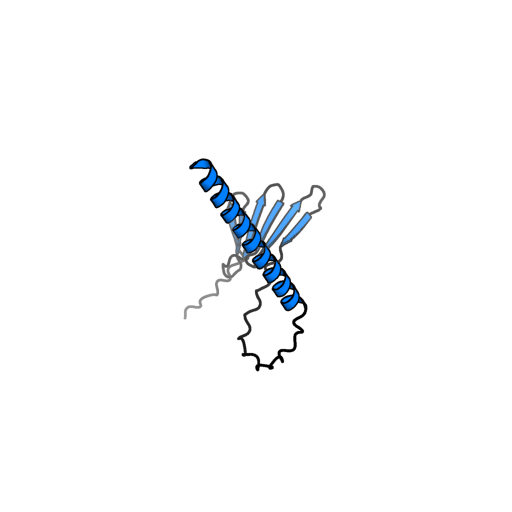125 ? -49.717 -10.852 46.328 1.00 80.00 125 LYS A C 1
ATOM 968 O O . LYS A 1 125 ? -50.597 -10.391 47.045 1.00 80.00 125 LYS A O 1
ATOM 973 N N . ILE A 1 126 ? -48.588 -11.383 46.802 1.00 75.81 126 ILE A N 1
ATOM 974 C CA . ILE A 1 126 ? -48.238 -11.427 48.231 1.00 75.81 126 ILE A CA 1
ATOM 975 C C . ILE A 1 126 ? -47.915 -10.024 48.753 1.00 75.81 126 ILE A C 1
ATOM 977 O O . ILE A 1 126 ? -48.445 -9.639 49.779 1.00 75.81 126 ILE A O 1
ATOM 981 N N . ALA A 1 127 ? -47.138 -9.224 48.017 1.00 73.50 127 ALA A N 1
ATOM 982 C CA . ALA A 1 127 ? -46.761 -7.865 48.424 1.00 73.50 127 ALA A CA 1
ATOM 983 C C . ALA A 1 127 ? -47.924 -6.848 48.447 1.00 73.50 127 ALA A C 1
ATOM 985 O O . ALA A 1 127 ? -47.740 -5.712 48.873 1.00 73.50 127 ALA A O 1
ATOM 986 N N . LYS A 1 128 ? -49.100 -7.219 47.925 1.00 70.75 128 LYS A N 1
ATOM 987 C CA . LYS A 1 128 ? -50.323 -6.398 47.942 1.00 70.75 128 LYS A CA 1
ATOM 988 C C . LYS A 1 128 ? -51.318 -6.807 49.034 1.00 70.75 128 LYS A C 1
ATOM 990 O O . LYS A 1 128 ? -52.372 -6.180 49.126 1.00 70.75 128 LYS A O 1
ATOM 995 N N . LYS A 1 129 ? -51.027 -7.872 49.779 1.00 53.56 129 LYS A N 1
ATOM 996 C CA . LYS A 1 129 ? -51.766 -8.291 50.972 1.00 53.56 129 LYS A CA 1
ATOM 997 C C . LYS A 1 129 ? -51.066 -7.744 52.206 1.00 53.56 129 LYS A C 1
ATOM 999 O O . LYS A 1 129 ? -51.802 -7.441 53.163 1.00 53.56 129 LYS A O 1
#

Organism: NCBI:txid1183436

Nearest PDB structures (foldseek):
  6ttu-assembly1_T  TM=4.220E-01  e=3.573E-01  Homo sapiens